Protein AF-A0A2P2BVZ8-F1 (afdb_monomer_lite)

pLDDT: mean 82.09, std 11.57, range [46.0, 94.81]

Sequence (74 aa):
MDTDRRAYAELATPPEMYDDCRSIGVKLRYDRIARAAALPAPSLRFEDFPRDLPKRELSVDAATARLAAALFSD

Organism: NCBI:txid256318

Structure (mmCIF, N/CA/C/O backbone):
data_AF-A0A2P2BVZ8-F1
#
_entry.id   AF-A0A2P2BVZ8-F1
#
loop_
_atom_site.group_PDB
_atom_site.id
_atom_site.type_symbol
_atom_site.label_atom_id
_atom_site.label_alt_id
_atom_site.label_comp_id
_atom_site.label_asym_id
_atom_site.label_entity_id
_atom_site.label_seq_id
_atom_site.pdbx_PDB_ins_code
_atom_site.Cartn_x
_atom_site.Cartn_y
_atom_site.Cartn_z
_atom_site.occupancy
_atom_site.B_iso_or_equiv
_atom_site.auth_seq_id
_atom_site.auth_comp_id
_atom_site.auth_asym_id
_atom_site.auth_atom_id
_atom_site.pdbx_PDB_model_num
ATOM 1 N N . MET A 1 1 ? 4.075 -31.768 -23.449 1.00 46.00 1 MET A N 1
ATOM 2 C CA . MET A 1 1 ? 4.402 -30.991 -22.240 1.00 46.00 1 MET A CA 1
ATOM 3 C C . MET A 1 1 ? 5.810 -30.478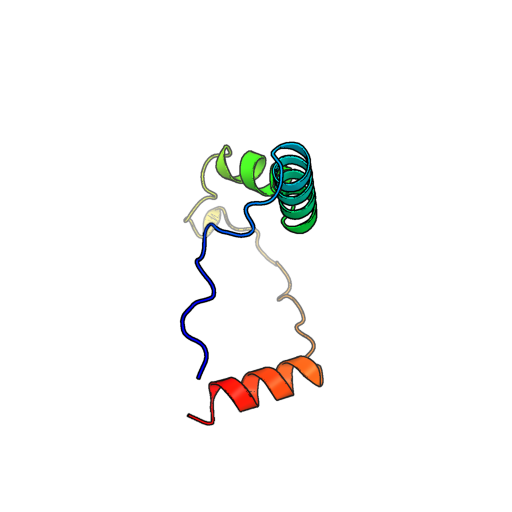 -22.453 1.00 46.00 1 MET A C 1
ATOM 5 O O . MET A 1 1 ? 6.750 -31.245 -22.328 1.00 46.00 1 MET A O 1
ATOM 9 N N . ASP A 1 2 ? 5.911 -29.259 -22.975 1.00 50.78 2 ASP A N 1
ATOM 10 C CA . ASP A 1 2 ? 7.177 -28.644 -23.370 1.00 50.78 2 ASP A CA 1
ATOM 11 C C . ASP A 1 2 ? 7.824 -28.006 -22.137 1.00 50.78 2 ASP A C 1
ATOM 13 O O . ASP A 1 2 ? 7.356 -26.993 -21.620 1.00 50.78 2 ASP A O 1
ATOM 17 N N . THR A 1 3 ? 8.836 -28.679 -21.603 1.00 62.03 3 THR A N 1
ATOM 18 C CA . THR A 1 3 ? 9.609 -28.256 -20.431 1.00 62.03 3 THR A CA 1
ATOM 19 C C . THR A 1 3 ? 10.855 -27.444 -20.801 1.00 62.03 3 THR A C 1
ATOM 21 O O . THR A 1 3 ? 11.663 -27.178 -19.916 1.00 62.03 3 THR A O 1
ATOM 24 N N . ASP A 1 4 ? 11.031 -27.024 -22.063 1.00 58.59 4 ASP A N 1
ATOM 25 C CA . ASP A 1 4 ? 12.225 -26.281 -22.513 1.00 58.59 4 ASP A CA 1
ATOM 26 C C . ASP A 1 4 ? 11.979 -24.775 -22.715 1.00 58.59 4 ASP A C 1
ATOM 28 O O . ASP A 1 4 ? 12.698 -24.101 -23.454 1.00 58.59 4 ASP A O 1
ATOM 32 N N . ARG A 1 5 ? 11.011 -24.175 -22.003 1.00 60.50 5 ARG A N 1
ATOM 33 C CA . ARG A 1 5 ? 11.006 -22.712 -21.838 1.00 60.50 5 ARG A CA 1
ATOM 34 C C . ARG A 1 5 ? 12.084 -22.333 -20.825 1.00 60.50 5 ARG A C 1
ATOM 36 O O . ARG A 1 5 ? 11.805 -22.095 -19.651 1.00 60.50 5 ARG A O 1
ATOM 43 N N . ARG A 1 6 ? 13.340 -22.307 -21.273 1.00 57.97 6 ARG A N 1
ATOM 44 C CA . ARG A 1 6 ? 14.478 -21.845 -20.469 1.00 57.97 6 ARG A CA 1
ATOM 45 C C . ARG A 1 6 ? 14.171 -20.443 -19.952 1.00 57.97 6 ARG A C 1
ATOM 47 O O . ARG A 1 6 ? 14.035 -19.514 -20.743 1.00 57.97 6 ARG A O 1
ATOM 54 N N . ALA A 1 7 ? 14.117 -20.286 -18.631 1.00 57.09 7 ALA A N 1
ATOM 55 C CA . ALA A 1 7 ? 13.810 -19.028 -17.942 1.00 57.09 7 ALA A CA 1
ATOM 56 C C . ALA A 1 7 ? 14.743 -17.847 -18.304 1.00 57.09 7 ALA A C 1
ATOM 58 O O . ALA A 1 7 ? 14.478 -16.717 -17.912 1.00 57.09 7 ALA A O 1
ATOM 59 N N . TYR A 1 8 ? 15.813 -18.106 -19.063 1.00 55.91 8 TYR A N 1
ATOM 60 C CA . TYR A 1 8 ? 16.846 -17.145 -19.449 1.00 55.91 8 TYR A CA 1
ATOM 61 C C . TYR A 1 8 ? 17.007 -16.957 -20.967 1.00 55.91 8 TYR A C 1
ATOM 63 O O . TYR A 1 8 ? 17.869 -16.190 -21.382 1.00 55.91 8 TYR A O 1
ATOM 71 N N . ALA A 1 9 ? 16.235 -17.656 -21.811 1.00 57.06 9 ALA A N 1
ATOM 72 C CA . ALA A 1 9 ? 16.364 -17.523 -23.271 1.00 57.06 9 ALA A CA 1
ATOM 73 C C . ALA A 1 9 ? 15.740 -16.224 -23.820 1.00 57.06 9 ALA A C 1
ATOM 75 O O . ALA A 1 9 ? 16.084 -15.789 -24.911 1.00 57.06 9 ALA A O 1
ATOM 76 N N . GLU A 1 10 ? 14.863 -15.597 -23.037 1.00 67.00 10 GLU A N 1
ATOM 77 C CA . GLU A 1 10 ? 14.087 -14.400 -23.380 1.00 67.00 10 GLU A CA 1
ATOM 78 C C . GLU A 1 10 ? 14.278 -13.347 -22.276 1.00 67.00 10 GLU A C 1
ATOM 80 O O . GLU A 1 10 ? 13.318 -12.862 -21.677 1.00 67.00 10 GLU A O 1
ATOM 85 N N . LEU A 1 11 ? 15.527 -13.067 -21.890 1.00 72.56 11 LEU A N 1
ATOM 86 C CA . LEU A 1 11 ? 15.770 -11.971 -20.954 1.00 72.56 11 LEU A CA 1
ATOM 87 C C . LEU A 1 11 ? 15.444 -10.653 -21.656 1.00 72.56 11 LEU A C 1
ATOM 89 O O . LEU A 1 11 ? 16.017 -10.346 -22.701 1.00 72.56 11 LEU A O 1
ATOM 93 N N . ALA A 1 12 ? 14.530 -9.889 -21.059 1.00 78.62 12 ALA A N 1
ATOM 94 C CA . ALA A 1 12 ? 14.240 -8.528 -21.477 1.00 78.62 12 ALA A CA 1
ATOM 95 C C . ALA A 1 12 ? 15.538 -7.711 -21.522 1.00 78.62 12 ALA A C 1
ATOM 97 O O . ALA A 1 12 ? 16.441 -7.877 -20.693 1.00 78.62 12 ALA A O 1
ATOM 98 N N . THR A 1 13 ? 15.640 -6.822 -22.500 1.00 87.69 13 THR A N 1
ATOM 99 C CA . THR A 1 13 ? 16.771 -5.908 -22.600 1.00 87.69 13 THR A CA 1
ATOM 100 C C . THR A 1 13 ? 16.812 -4.979 -21.377 1.00 87.69 13 THR A C 1
ATOM 102 O O . THR A 1 13 ? 15.774 -4.698 -20.771 1.00 87.69 13 THR A O 1
ATOM 105 N N . PRO A 1 14 ? 17.986 -4.445 -20.990 1.00 91.69 14 PRO A N 1
ATOM 106 C CA . PRO A 1 14 ? 18.073 -3.532 -19.850 1.00 91.69 14 PRO A CA 1
ATOM 107 C C . PRO A 1 14 ? 17.096 -2.336 -19.902 1.00 91.69 14 PRO A C 1
ATOM 109 O O . PRO A 1 14 ? 16.538 -2.006 -18.853 1.00 91.69 14 PRO A O 1
ATOM 112 N N . PRO A 1 15 ? 16.819 -1.708 -21.068 1.00 92.19 15 PRO A N 1
ATOM 113 C CA . PRO A 1 15 ? 15.775 -0.686 -21.177 1.00 92.19 15 PRO A CA 1
ATOM 114 C C . PRO A 1 15 ? 14.369 -1.200 -20.842 1.00 92.19 15 PRO A C 1
ATOM 116 O O . PRO A 1 15 ? 13.647 -0.551 -20.092 1.00 92.19 15 PRO A O 1
ATOM 119 N N . GLU A 1 16 ? 13.992 -2.382 -21.334 1.00 90.81 16 GLU A N 1
ATOM 120 C CA . 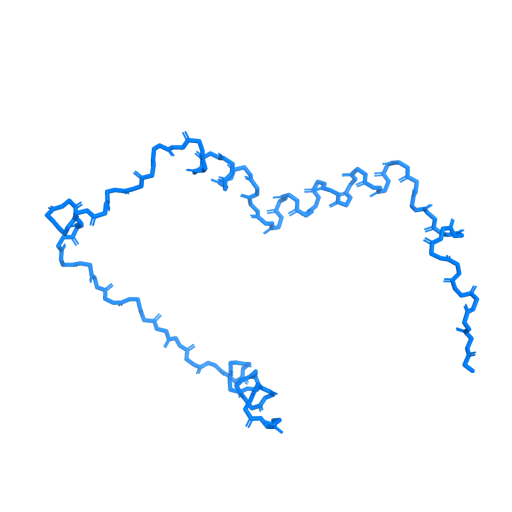GLU A 1 16 ? 12.681 -2.985 -21.057 1.00 90.81 16 GLU A CA 1
ATOM 121 C C . GLU A 1 16 ? 12.521 -3.320 -19.571 1.00 90.81 16 GLU A C 1
ATOM 123 O O . GLU A 1 16 ? 11.474 -3.055 -18.981 1.00 90.81 16 GLU A O 1
ATOM 128 N N . MET A 1 17 ? 13.580 -3.827 -18.933 1.00 90.75 17 MET A N 1
ATOM 129 C CA . MET A 1 17 ? 13.592 -4.067 -17.487 1.00 90.75 17 MET A CA 1
ATOM 130 C C . MET A 1 17 ? 13.464 -2.763 -16.687 1.00 90.75 17 MET A C 1
ATOM 132 O O . MET A 1 17 ? 12.756 -2.723 -15.678 1.00 90.75 17 MET A O 1
ATOM 136 N N . TYR A 1 18 ? 14.136 -1.693 -17.125 1.00 92.94 18 TYR A N 1
ATOM 137 C CA . TYR A 1 18 ? 14.039 -0.377 -16.494 1.00 92.94 18 TYR A CA 1
ATOM 138 C C . TYR A 1 18 ? 12.613 0.178 -16.568 1.00 92.94 18 TYR A C 1
ATOM 140 O O . TYR A 1 18 ? 12.065 0.628 -15.556 1.00 92.94 18 TYR A O 1
ATOM 148 N N . ASP A 1 19 ? 11.993 0.114 -17.746 1.00 94.81 19 ASP A N 1
ATOM 149 C CA . ASP A 1 19 ? 10.628 0.593 -17.943 1.00 94.81 19 ASP A CA 1
ATOM 150 C C . ASP A 1 19 ? 9.599 -0.230 -17.168 1.00 94.81 19 ASP A C 1
ATOM 152 O O . ASP A 1 19 ? 8.666 0.346 -16.597 1.00 94.81 19 ASP A O 1
ATOM 156 N N . ASP A 1 20 ? 9.790 -1.547 -17.074 1.00 91.81 20 ASP A N 1
ATOM 157 C CA . ASP A 1 20 ? 8.946 -2.407 -16.247 1.00 91.81 20 ASP A CA 1
ATOM 158 C C . ASP A 1 20 ? 9.049 -2.031 -14.761 1.00 91.81 20 ASP A C 1
ATOM 160 O O . ASP A 1 20 ? 8.033 -1.757 -14.114 1.00 91.81 20 ASP A O 1
ATOM 164 N N . CYS A 1 21 ? 10.270 -1.864 -14.240 1.00 90.00 21 CYS A N 1
ATOM 165 C CA . CYS A 1 21 ? 10.493 -1.414 -12.863 1.00 90.00 21 CYS A CA 1
ATOM 166 C C . CYS A 1 21 ? 9.825 -0.059 -12.588 1.00 90.00 21 CYS A C 1
ATOM 168 O O . CYS A 1 21 ? 9.161 0.123 -11.561 1.00 90.00 21 CYS A O 1
ATOM 170 N N . ARG A 1 22 ? 9.955 0.894 -13.519 1.00 92.94 22 ARG A N 1
ATOM 171 C CA . ARG A 1 22 ? 9.330 2.218 -13.415 1.00 92.94 22 ARG A CA 1
ATOM 172 C C . ARG A 1 22 ? 7.802 2.118 -13.427 1.00 92.94 22 ARG A C 1
ATOM 174 O O . ARG A 1 22 ? 7.136 2.758 -12.613 1.00 92.94 22 ARG A O 1
ATOM 181 N N . SER A 1 23 ? 7.243 1.304 -14.320 1.00 93.81 23 SER A N 1
ATOM 182 C CA . SER A 1 23 ? 5.801 1.051 -14.439 1.00 93.81 23 SER A CA 1
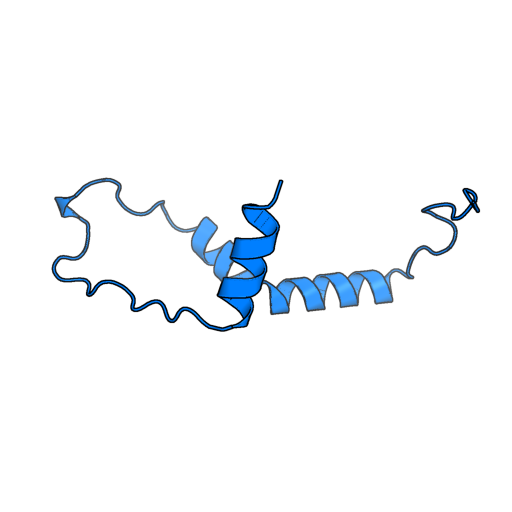ATOM 183 C C . SER A 1 23 ? 5.226 0.434 -13.162 1.00 93.81 23 SER A C 1
ATOM 185 O O . SER A 1 23 ? 4.218 0.915 -12.634 1.00 93.81 23 SER A O 1
ATOM 187 N N . ILE A 1 24 ? 5.900 -0.581 -12.617 1.00 91.31 24 ILE A N 1
ATOM 188 C CA . ILE A 1 24 ? 5.540 -1.220 -11.348 1.00 91.31 24 ILE A CA 1
ATOM 189 C C . ILE A 1 24 ? 5.609 -0.211 -10.200 1.00 91.31 24 ILE A C 1
ATOM 191 O O . ILE A 1 24 ? 4.657 -0.117 -9.422 1.00 91.31 24 ILE A O 1
ATOM 195 N N . GLY A 1 25 ? 6.670 0.596 -10.128 1.00 89.00 25 GLY A N 1
ATOM 196 C CA . GLY A 1 25 ? 6.818 1.620 -9.095 1.00 89.00 25 GLY A CA 1
ATOM 197 C C . GLY A 1 25 ? 5.670 2.630 -9.078 1.00 89.00 25 GLY A C 1
ATOM 198 O O . GLY A 1 25 ? 5.156 2.969 -8.008 1.00 89.00 25 GLY A O 1
ATOM 199 N N . VAL A 1 26 ? 5.191 3.046 -10.254 1.00 89.62 26 VAL A N 1
ATOM 200 C CA . VAL A 1 26 ? 4.014 3.921 -10.379 1.00 89.62 26 VAL A CA 1
ATOM 201 C C . VAL A 1 26 ? 2.734 3.200 -9.949 1.00 89.62 26 VAL A C 1
ATOM 203 O O . VAL A 1 26 ? 1.986 3.731 -9.124 1.00 89.62 26 VAL A O 1
ATOM 206 N N . LYS A 1 27 ? 2.482 1.986 -10.460 1.00 90.50 27 LYS A N 1
ATOM 207 C CA . LYS A 1 27 ? 1.270 1.200 -10.147 1.00 90.50 27 LYS A CA 1
ATOM 208 C C . LYS A 1 27 ? 1.140 0.914 -8.653 1.00 90.50 27 LYS A C 1
ATOM 210 O O . LYS A 1 27 ? 0.057 1.047 -8.088 1.00 90.50 27 LYS A O 1
ATOM 215 N N . LEU A 1 28 ? 2.251 0.566 -8.013 1.00 88.31 28 LEU A N 1
ATOM 216 C CA . LEU A 1 28 ? 2.309 0.260 -6.586 1.00 88.31 28 LEU A CA 1
ATOM 217 C C . LEU A 1 28 ? 2.505 1.502 -5.714 1.00 88.31 28 LEU A C 1
ATOM 219 O O . LEU A 1 28 ? 2.520 1.392 -4.489 1.00 88.31 28 LEU A O 1
ATOM 223 N N . ARG A 1 29 ? 2.608 2.694 -6.317 1.00 91.31 29 ARG A N 1
ATOM 224 C CA . ARG A 1 29 ? 2.807 3.967 -5.612 1.00 91.31 29 ARG A CA 1
ATOM 225 C C . ARG A 1 29 ? 4.003 3.892 -4.657 1.00 91.31 29 ARG A C 1
ATOM 227 O O . ARG A 1 29 ? 3.911 4.349 -3.515 1.00 91.31 29 ARG A O 1
ATOM 234 N N . TYR A 1 30 ? 5.111 3.313 -5.123 1.00 87.69 30 TYR A N 1
ATOM 235 C CA . TYR A 1 30 ? 6.305 3.057 -4.316 1.00 87.69 30 TYR A CA 1
ATOM 236 C C . TYR A 1 30 ? 6.809 4.297 -3.591 1.00 87.69 30 TYR A C 1
ATOM 238 O O . TYR A 1 30 ? 7.107 4.196 -2.409 1.00 87.69 30 TYR A O 1
ATOM 246 N N . ASP A 1 31 ? 6.785 5.476 -4.212 1.00 87.00 31 ASP A N 1
ATOM 247 C CA . ASP A 1 31 ? 7.190 6.718 -3.542 1.00 87.00 31 ASP A CA 1
ATOM 248 C C . ASP A 1 31 ? 6.373 7.011 -2.279 1.00 87.00 31 ASP A C 1
ATOM 250 O O . ASP A 1 31 ? 6.911 7.458 -1.265 1.00 87.00 31 ASP A O 1
ATOM 254 N N . ARG A 1 32 ? 5.062 6.741 -2.308 1.00 89.00 32 ARG A N 1
ATOM 255 C CA . ARG A 1 32 ? 4.194 6.924 -1.139 1.00 89.00 32 ARG A CA 1
ATOM 256 C C . ARG A 1 32 ? 4.555 5.927 -0.042 1.00 89.00 32 ARG A C 1
ATOM 258 O O . ARG A 1 32 ? 4.599 6.313 1.123 1.00 89.00 32 ARG A O 1
ATOM 265 N N . ILE A 1 33 ? 4.789 4.670 -0.410 1.00 86.50 33 ILE A N 1
ATOM 266 C CA . ILE A 1 33 ? 5.130 3.599 0.534 1.00 86.50 33 ILE A CA 1
ATOM 267 C C . ILE A 1 33 ? 6.516 3.844 1.135 1.00 86.50 33 ILE A C 1
ATOM 269 O O . ILE A 1 33 ? 6.659 3.783 2.348 1.00 86.50 33 ILE A O 1
ATOM 273 N N . ALA A 1 34 ? 7.506 4.198 0.317 1.00 88.56 34 ALA A N 1
ATOM 274 C CA . ALA A 1 34 ? 8.861 4.511 0.751 1.00 88.56 34 ALA A CA 1
ATOM 275 C C . ALA A 1 34 ? 8.878 5.694 1.728 1.00 88.56 34 ALA A C 1
ATOM 277 O O . ALA A 1 34 ? 9.499 5.613 2.786 1.00 88.56 34 ALA A O 1
ATOM 278 N N . ARG A 1 35 ? 8.128 6.767 1.431 1.00 88.50 35 ARG A N 1
ATOM 279 C CA . ARG A 1 35 ? 7.961 7.895 2.362 1.00 88.50 35 ARG A CA 1
ATOM 280 C C . ARG A 1 35 ? 7.291 7.468 3.664 1.00 88.50 35 ARG A C 1
ATOM 282 O O . ARG A 1 35 ? 7.741 7.880 4.723 1.00 88.50 35 ARG A O 1
ATOM 289 N N . ALA A 1 36 ? 6.241 6.650 3.597 1.00 86.62 36 ALA A N 1
ATOM 290 C CA . ALA A 1 36 ? 5.544 6.166 4.786 1.00 86.62 36 ALA A CA 1
ATOM 291 C C . ALA A 1 36 ? 6.422 5.242 5.646 1.00 86.62 36 ALA A C 1
ATOM 293 O O . ALA A 1 36 ? 6.381 5.339 6.865 1.00 86.62 36 ALA A O 1
ATOM 294 N N . ALA A 1 37 ? 7.241 4.393 5.024 1.00 87.31 37 ALA A N 1
ATOM 295 C CA . ALA A 1 37 ? 8.164 3.493 5.712 1.00 87.31 37 ALA A CA 1
ATOM 296 C C . ALA A 1 37 ? 9.307 4.236 6.425 1.00 87.31 37 ALA A C 1
ATOM 298 O O . ALA A 1 37 ? 9.855 3.722 7.394 1.00 87.31 37 ALA A O 1
ATOM 299 N N . ALA A 1 38 ? 9.660 5.435 5.954 1.00 91.44 38 ALA A N 1
ATOM 300 C CA . ALA A 1 38 ? 10.645 6.300 6.600 1.00 91.44 38 ALA A CA 1
ATOM 301 C C . ALA A 1 38 ? 10.069 7.110 7.777 1.00 91.44 38 ALA A C 1
ATOM 303 O O . ALA A 1 38 ? 10.831 7.709 8.536 1.00 91.44 38 ALA A O 1
ATOM 304 N N . LEU A 1 39 ? 8.741 7.166 7.928 1.00 86.31 39 LEU A N 1
ATOM 305 C CA . LEU A 1 39 ? 8.122 7.805 9.083 1.00 86.31 39 LEU A CA 1
ATOM 306 C C . LEU A 1 39 ? 8.231 6.886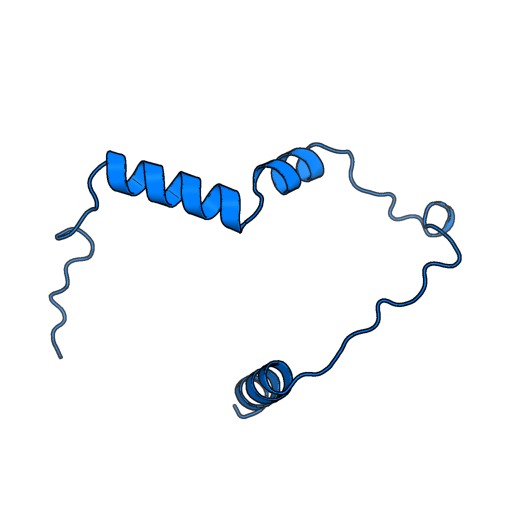 10.306 1.00 86.31 39 LEU A C 1
ATOM 308 O O . LEU A 1 39 ? 8.190 5.662 10.163 1.00 86.31 39 LEU A O 1
ATOM 312 N N . PRO A 1 40 ? 8.324 7.457 11.521 1.00 85.00 40 PRO A N 1
ATOM 313 C CA . PRO A 1 40 ? 8.144 6.684 12.738 1.00 85.00 40 PRO A CA 1
ATOM 314 C C . PRO A 1 40 ? 6.850 5.875 12.660 1.00 85.00 40 PRO A C 1
ATOM 316 O O . PRO A 1 40 ? 5.836 6.361 12.147 1.00 85.00 40 PRO A O 1
ATOM 319 N N . ALA A 1 41 ? 6.887 4.647 13.176 1.00 79.38 41 ALA A N 1
ATOM 320 C CA . ALA A 1 41 ? 5.693 3.821 13.248 1.00 79.38 41 ALA A CA 1
ATOM 321 C C . ALA A 1 41 ? 4.572 4.589 13.976 1.00 79.38 41 ALA A C 1
ATOM 323 O O . ALA A 1 41 ? 4.853 5.305 14.945 1.00 79.38 41 ALA A O 1
ATOM 324 N N . PRO A 1 42 ? 3.311 4.466 13.525 1.00 80.00 42 PRO A N 1
ATOM 325 C CA . PRO A 1 42 ? 2.194 5.078 14.229 1.00 80.00 42 PRO A CA 1
ATOM 326 C C . PRO A 1 42 ? 2.128 4.553 15.666 1.00 80.00 42 PRO A C 1
ATOM 328 O O . PRO A 1 42 ? 2.567 3.435 15.953 1.00 80.00 42 PRO A O 1
ATOM 331 N N . SER A 1 43 ? 1.573 5.361 16.571 1.00 81.25 43 SER A N 1
ATOM 332 C CA . SER A 1 43 ? 1.415 4.937 17.959 1.00 81.25 43 SER A CA 1
ATOM 333 C C . SER A 1 43 ? 0.559 3.673 18.048 1.00 81.25 43 SER A C 1
ATOM 335 O O . SER A 1 43 ? -0.464 3.540 17.376 1.00 81.25 43 SER A O 1
ATOM 337 N N . LEU A 1 44 ? 0.988 2.748 18.905 1.00 81.69 44 LEU A N 1
ATOM 338 C CA . LEU A 1 44 ? 0.231 1.551 19.272 1.00 81.69 44 LEU A CA 1
ATOM 339 C C . LEU A 1 44 ? -0.705 1.805 20.461 1.00 81.69 44 LEU A C 1
ATOM 341 O O . LEU A 1 44 ? -1.419 0.896 20.887 1.00 81.69 44 LEU A O 1
ATOM 345 N N . ARG A 1 45 ? -0.680 3.012 21.042 1.00 85.88 45 ARG A N 1
ATOM 346 C CA . ARG A 1 45 ? -1.521 3.347 22.187 1.00 85.88 45 ARG A CA 1
ATOM 347 C C . ARG A 1 45 ? -2.907 3.759 21.726 1.00 85.88 45 ARG A C 1
ATOM 349 O O . ARG A 1 45 ? -3.065 4.541 20.794 1.00 85.88 45 ARG A O 1
ATOM 356 N N . PHE A 1 46 ? -3.909 3.279 22.453 1.00 77.44 46 PHE A N 1
ATOM 357 C CA . PHE A 1 46 ? -5.304 3.618 22.195 1.00 77.44 46 PHE A CA 1
ATOM 358 C C . PHE A 1 46 ? -5.581 5.125 22.329 1.00 77.44 46 PHE A C 1
ATOM 360 O O . PHE A 1 46 ? -6.336 5.679 21.541 1.00 77.44 46 PHE A O 1
ATOM 367 N N . GLU A 1 47 ? -4.946 5.790 23.299 1.00 86.75 47 GLU A N 1
ATOM 368 C CA . GLU A 1 47 ? -5.105 7.229 23.565 1.00 86.75 47 GLU A CA 1
ATOM 369 C C . GLU A 1 47 ? -4.632 8.133 22.415 1.00 86.75 47 GLU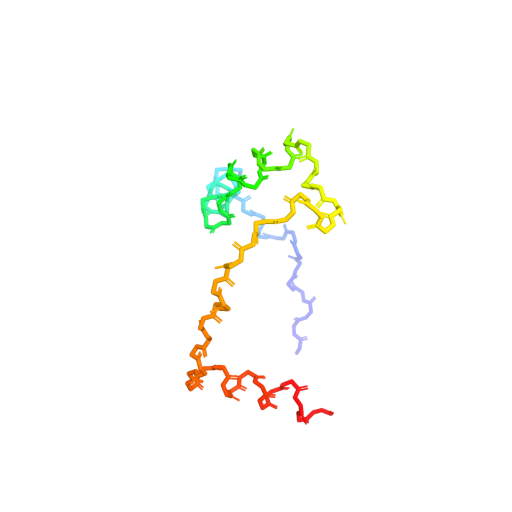 A C 1
ATOM 371 O O . GLU A 1 47 ? -5.165 9.226 22.242 1.00 86.75 47 GLU A O 1
ATOM 376 N N . ASP A 1 48 ? -3.691 7.649 21.602 1.00 83.81 48 ASP A N 1
ATOM 377 C CA . ASP A 1 48 ? -3.131 8.374 20.459 1.00 83.81 48 ASP A CA 1
ATOM 378 C C . ASP A 1 48 ? -3.912 8.116 19.157 1.00 83.81 48 ASP A C 1
ATOM 380 O O . ASP A 1 48 ? -3.637 8.736 18.125 1.00 83.81 48 ASP A O 1
ATOM 384 N N . PHE A 1 49 ? -4.874 7.186 19.169 1.00 80.31 49 PHE A N 1
ATOM 385 C CA . PHE A 1 49 ? -5.688 6.875 17.999 1.00 80.31 49 PHE A CA 1
ATOM 386 C C . PHE A 1 49 ? -6.831 7.895 17.850 1.00 80.31 49 PHE A C 1
ATOM 388 O O . PHE A 1 49 ? -7.496 8.219 18.839 1.00 80.31 49 PHE A O 1
ATOM 395 N N . PRO A 1 50 ? -7.125 8.394 16.632 1.00 84.25 50 PRO A N 1
ATOM 396 C CA . PRO A 1 50 ? -8.205 9.353 16.440 1.00 84.25 50 PRO A CA 1
ATOM 397 C C . PRO A 1 50 ? -9.549 8.761 16.875 1.00 84.25 50 PRO A C 1
ATOM 399 O O . PRO A 1 50 ? -9.965 7.703 16.394 1.00 84.25 50 PRO A O 1
ATOM 402 N N . ARG A 1 51 ? -10.243 9.455 17.781 1.00 82.12 51 ARG A N 1
ATOM 403 C CA . ARG A 1 51 ? -11.614 9.096 18.162 1.00 82.12 51 ARG A CA 1
ATOM 404 C C . ARG A 1 51 ? -12.574 9.444 17.024 1.00 82.12 51 ARG A C 1
ATOM 406 O O . ARG A 1 51 ? -12.297 10.332 16.224 1.00 82.12 51 ARG A O 1
ATOM 413 N N . ASP A 1 52 ? -13.680 8.712 16.950 1.00 83.06 52 ASP A N 1
ATOM 414 C CA . ASP A 1 52 ? -14.783 8.968 16.012 1.00 83.06 52 ASP A CA 1
ATOM 415 C C . ASP A 1 52 ? -14.456 8.775 14.518 1.00 83.06 52 ASP A C 1
ATOM 417 O O . ASP A 1 52 ? -15.122 9.331 13.646 1.00 83.06 52 ASP A O 1
ATOM 421 N N . LEU A 1 53 ? -13.468 7.932 14.190 1.00 84.38 53 LEU A N 1
ATOM 422 C CA . LEU A 1 53 ? -13.263 7.477 12.813 1.00 84.38 53 LEU A CA 1
ATOM 423 C C . LEU A 1 53 ? -14.469 6.637 12.354 1.00 84.38 53 LEU A C 1
ATOM 425 O O . LEU A 1 53 ? -14.713 5.565 12.924 1.00 84.38 53 LEU A O 1
ATOM 429 N N . PRO A 1 54 ? -15.216 7.063 11.317 1.00 85.50 54 PRO A N 1
ATOM 430 C CA . PRO A 1 54 ? -16.283 6.241 10.776 1.00 85.50 54 PRO A CA 1
ATOM 431 C C . PRO A 1 54 ? -15.680 4.954 10.217 1.00 85.50 54 PRO A C 1
ATOM 433 O O . PRO A 1 54 ? -14.623 4.961 9.575 1.00 85.50 54 PRO A O 1
ATOM 436 N N . LYS A 1 55 ? -16.360 3.828 10.447 1.00 84.50 55 LYS A N 1
ATOM 437 C CA . LYS A 1 55 ? -15.975 2.574 9.799 1.00 84.50 55 LYS A CA 1
ATOM 438 C C . LYS A 1 55 ? -16.016 2.783 8.290 1.00 84.50 55 LYS A C 1
ATOM 440 O O . LYS A 1 55 ? -16.986 3.323 7.762 1.00 84.50 55 LYS A O 1
ATOM 445 N N . ARG A 1 56 ? -14.958 2.351 7.603 1.00 83.62 56 ARG A N 1
ATOM 446 C CA . ARG A 1 56 ? -14.917 2.401 6.145 1.00 83.62 56 ARG A CA 1
ATOM 447 C C . ARG A 1 56 ? -16.037 1.524 5.602 1.00 83.62 56 ARG A C 1
ATOM 449 O O . ARG A 1 56 ? -16.107 0.341 5.929 1.00 83.62 56 ARG A O 1
ATOM 456 N N . GLU A 1 57 ? -16.891 2.112 4.781 1.00 86.56 57 GLU A N 1
ATOM 457 C CA . GLU A 1 57 ? -17.912 1.363 4.068 1.00 86.56 57 GLU A CA 1
ATOM 458 C C . GLU A 1 57 ? -17.235 0.469 3.024 1.00 86.56 57 GLU A C 1
ATOM 460 O O . GLU A 1 57 ? -16.363 0.909 2.267 1.00 86.56 57 GLU A O 1
ATOM 465 N N . LEU A 1 58 ? -17.589 -0.814 3.038 1.00 82.00 58 LEU A N 1
ATOM 466 C CA . LEU A 1 58 ? -17.092 -1.809 2.099 1.00 82.00 58 LEU A CA 1
ATOM 467 C C . LEU A 1 58 ? -18.270 -2.255 1.239 1.00 82.00 58 LEU A C 1
ATOM 469 O O . LEU A 1 58 ? -19.232 -2.824 1.750 1.00 82.00 58 LEU A O 1
ATOM 473 N N . SER A 1 59 ? -18.189 -2.008 -0.065 1.00 83.69 59 SER A N 1
ATOM 474 C CA . SER A 1 59 ? -19.158 -2.523 -1.027 1.00 83.69 59 SER A CA 1
ATOM 475 C C . SER A 1 59 ? -18.753 -3.930 -1.456 1.00 83.69 59 SER A C 1
ATOM 477 O O . SER A 1 59 ? -17.658 -4.118 -1.988 1.00 83.69 59 SER A O 1
ATOM 479 N N . VAL A 1 60 ? -19.637 -4.908 -1.267 1.00 84.94 60 VAL A N 1
ATOM 480 C CA . VAL A 1 60 ? -19.450 -6.250 -1.830 1.00 84.94 60 VAL A CA 1
ATOM 481 C C . VAL A 1 60 ? -19.969 -6.234 -3.261 1.00 84.94 60 VAL A C 1
ATOM 483 O O . VAL A 1 60 ? -21.175 -6.195 -3.493 1.00 84.94 60 VAL A O 1
ATOM 486 N N . ASP A 1 61 ? -19.052 -6.233 -4.222 1.00 90.25 61 ASP A N 1
ATOM 487 C CA . ASP A 1 61 ? -19.392 -6.307 -5.638 1.00 90.25 61 ASP A CA 1
ATOM 488 C C . ASP A 1 61 ? -19.375 -7.755 -6.161 1.00 90.25 61 ASP A C 1
ATOM 490 O O . ASP A 1 61 ? -18.955 -8.711 -5.497 1.00 90.25 61 ASP A O 1
ATOM 494 N N . ALA A 1 62 ? -19.836 -7.929 -7.401 1.00 85.00 62 ALA A N 1
ATOM 495 C CA . ALA A 1 62 ? -19.868 -9.236 -8.051 1.00 85.00 62 ALA A CA 1
ATOM 496 C C . ALA A 1 62 ? -18.467 -9.845 -8.265 1.00 85.00 62 ALA A C 1
ATOM 498 O O . AL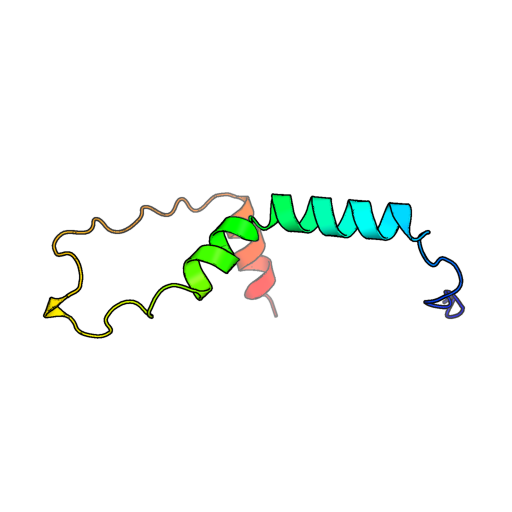A A 1 62 ? -18.357 -11.052 -8.485 1.00 85.00 62 ALA A O 1
ATOM 499 N N . ALA A 1 63 ? -17.398 -9.040 -8.260 1.00 85.81 63 ALA A N 1
ATOM 500 C CA . ALA A 1 63 ? -16.025 -9.535 -8.347 1.00 85.81 63 ALA A CA 1
ATOM 501 C C . ALA A 1 63 ? -15.560 -10.106 -6.997 1.00 85.81 63 ALA A C 1
ATOM 503 O O . ALA A 1 63 ? -14.984 -11.191 -6.951 1.00 85.81 63 ALA A O 1
ATOM 504 N N . THR A 1 64 ? -15.902 -9.433 -5.900 1.00 88.81 64 THR A N 1
ATOM 505 C CA . THR A 1 64 ? -15.643 -9.857 -4.520 1.00 88.81 64 THR A CA 1
ATOM 506 C C . THR A 1 64 ? -16.350 -11.174 -4.214 1.00 88.81 64 THR A C 1
ATOM 508 O O . THR A 1 64 ? -15.733 -12.086 -3.673 1.00 88.81 64 THR A O 1
ATOM 511 N N . ALA A 1 65 ? -17.612 -11.322 -4.631 1.00 87.75 65 ALA A N 1
ATOM 512 C CA . ALA A 1 65 ? -18.351 -12.576 -4.471 1.00 87.75 65 ALA A CA 1
ATOM 513 C C . ALA A 1 65 ? -17.694 -13.746 -5.228 1.00 87.75 65 ALA A C 1
ATOM 515 O O . ALA A 1 65 ? -17.593 -14.851 -4.697 1.00 87.75 65 ALA A O 1
ATOM 516 N N . ARG A 1 66 ? -17.196 -13.496 -6.448 1.00 86.19 66 ARG A N 1
ATOM 517 C CA . ARG A 1 66 ? -16.459 -14.496 -7.239 1.00 86.19 66 ARG A CA 1
ATOM 518 C C . ARG A 1 66 ? -15.139 -14.898 -6.579 1.00 86.19 66 ARG A C 1
ATOM 520 O O . ARG A 1 66 ? -14.826 -16.083 -6.543 1.00 86.19 66 ARG A O 1
ATOM 527 N N . LEU A 1 67 ? -14.397 -13.936 -6.029 1.00 88.31 67 LEU A N 1
ATOM 528 C CA . LEU A 1 67 ? -13.174 -14.205 -5.268 1.00 88.31 67 LEU A CA 1
ATOM 529 C C . LEU A 1 67 ? -13.449 -15.019 -4.002 1.00 88.31 67 LEU A C 1
ATOM 531 O O . LEU A 1 67 ? -12.737 -15.981 -3.736 1.00 88.31 67 LEU A O 1
ATOM 535 N N . ALA A 1 68 ? -14.492 -14.670 -3.247 1.00 89.44 68 ALA A N 1
ATOM 536 C CA . ALA A 1 68 ? -14.878 -15.417 -2.056 1.00 89.44 68 ALA A CA 1
ATOM 537 C C . ALA A 1 68 ? -15.224 -16.871 -2.404 1.00 89.44 68 ALA A C 1
ATOM 539 O O . ALA A 1 68 ? -14.715 -17.784 -1.764 1.00 89.44 68 ALA A O 1
ATOM 540 N N . ALA A 1 69 ? -16.012 -17.095 -3.462 1.00 88.94 69 ALA A N 1
ATOM 541 C CA . ALA A 1 69 ? -16.307 -18.445 -3.930 1.00 88.94 69 ALA A CA 1
ATOM 542 C C . ALA A 1 69 ? -15.018 -19.221 -4.244 1.00 88.94 69 ALA A C 1
ATOM 544 O O . ALA A 1 69 ? -14.848 -20.326 -3.749 1.00 88.94 69 ALA A O 1
ATOM 545 N N . ALA A 1 70 ? -14.069 -18.629 -4.973 1.00 90.06 70 ALA A N 1
ATOM 546 C CA . ALA A 1 70 ? -12.807 -19.296 -5.295 1.00 90.06 70 ALA A CA 1
ATOM 547 C C . ALA A 1 70 ? -11.951 -19.650 -4.060 1.00 90.06 70 ALA A C 1
ATOM 549 O O . ALA A 1 70 ? -11.264 -20.663 -4.082 1.00 90.06 70 ALA A O 1
ATOM 550 N N . LEU A 1 71 ? -11.994 -18.842 -2.995 1.00 89.56 71 LEU A N 1
ATOM 551 C CA . LEU A 1 71 ? -11.204 -19.056 -1.773 1.00 89.56 71 LEU A CA 1
ATOM 552 C C . LEU A 1 71 ? -11.825 -20.060 -0.791 1.00 89.56 71 LEU A C 1
ATOM 554 O O . LEU A 1 71 ? -11.101 -20.620 0.024 1.00 89.56 71 LEU A O 1
ATOM 558 N N . PHE A 1 72 ? -13.146 -20.254 -0.832 1.00 82.00 72 PHE A N 1
ATOM 559 C CA . PHE A 1 72 ? -13.882 -21.117 0.105 1.00 82.00 72 PHE A CA 1
ATOM 560 C C . PHE A 1 72 ? -14.427 -22.405 -0.537 1.00 82.00 72 PHE A C 1
ATOM 562 O O . PHE A 1 72 ? -15.230 -23.096 0.086 1.00 82.00 72 PHE A O 1
ATOM 569 N N . SER A 1 73 ? -14.033 -22.711 -1.777 1.00 70.25 73 SER A N 1
ATOM 570 C CA . SER A 1 73 ? -14.444 -23.928 -2.503 1.00 70.25 73 SER A CA 1
ATOM 571 C C . SER A 1 73 ? -13.371 -25.026 -2.536 1.00 70.25 73 SER A C 1
ATOM 573 O O . SER A 1 73 ? -13.515 -25.954 -3.330 1.00 70.25 73 SER A O 1
ATOM 575 N N . ASP A 1 74 ? -12.316 -24.906 -1.726 1.00 53.59 74 ASP A N 1
ATOM 576 C CA . ASP A 1 74 ? -11.223 -25.886 -1.592 1.00 53.59 74 ASP A CA 1
ATOM 577 C C . ASP A 1 74 ? -11.305 -26.602 -0.232 1.00 53.59 74 ASP A C 1
ATOM 579 O O . ASP A 1 74 ? -11.529 -25.900 0.787 1.00 53.59 74 ASP A O 1
#

Foldseek 3Di:
DDPPPPPPPDDDDPVVVVVVVVVVCVVVVVVVVVVVVPDPDQDPDPVSDDPPDDDDDDDCDPVNVVVVCVVPVD

Radius of gyration: 21.44 Å; chains: 1; bounding box: 38×40×47 Å

Secondary structure (DSSP, 8-state):
------TTTTPPPHHHHHHHHHHHHHHTTHHHHHHHHTSPPPP--GGGSPTTPPPPP----HHHHHHHHHHH--